Protein AF-A0A2V6G2W3-F1 (afdb_monomer)

Structure (mmCIF, N/CA/C/O backbone):
data_AF-A0A2V6G2W3-F1
#
_entry.id   AF-A0A2V6G2W3-F1
#
loop_
_atom_site.group_PDB
_atom_site.id
_atom_site.type_symbol
_atom_site.label_atom_id
_atom_site.label_alt_id
_atom_site.label_comp_id
_atom_site.label_asym_id
_atom_site.label_entity_id
_atom_site.label_seq_id
_atom_site.pdbx_PDB_ins_code
_atom_site.Cartn_x
_atom_site.Cartn_y
_atom_site.Cartn_z
_atom_site.occupancy
_atom_site.B_iso_or_equiv
_atom_site.auth_seq_id
_atom_site.auth_comp_id
_atom_site.auth_asym_id
_atom_site.auth_atom_id
_atom_site.pdbx_PDB_model_num
ATOM 1 N N . MET A 1 1 ? 11.742 -3.710 -13.060 1.00 73.19 1 MET A N 1
ATOM 2 C CA . MET A 1 1 ? 11.031 -4.961 -12.694 1.00 73.19 1 MET A CA 1
ATOM 3 C C . MET A 1 1 ? 10.319 -5.496 -13.927 1.00 73.19 1 MET A C 1
ATOM 5 O O . MET A 1 1 ? 10.060 -4.696 -14.809 1.00 73.19 1 MET A O 1
ATOM 9 N N . LYS A 1 2 ? 9.960 -6.782 -14.006 1.00 92.44 2 LYS A N 1
ATOM 10 C CA . LYS A 1 2 ? 9.002 -7.268 -15.015 1.00 92.44 2 LYS A CA 1
ATOM 11 C C . LYS A 1 2 ? 7.638 -7.422 -14.345 1.00 92.44 2 LYS A C 1
ATOM 13 O O . LYS A 1 2 ? 7.544 -8.104 -13.329 1.00 92.44 2 LYS A O 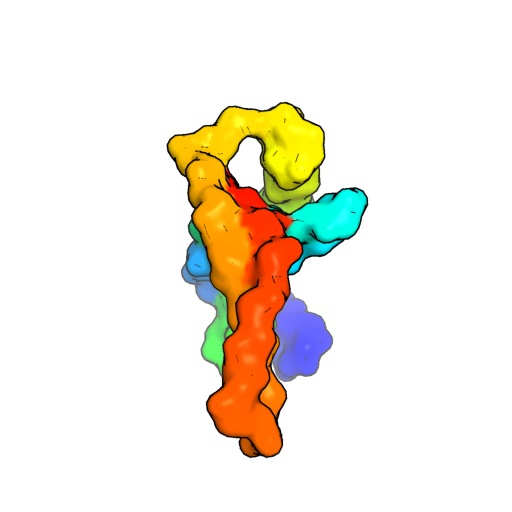1
ATOM 18 N N . CYS A 1 3 ? 6.608 -6.774 -14.877 1.00 95.44 3 CYS A N 1
ATOM 19 C CA . CYS A 1 3 ? 5.238 -6.916 -14.403 1.00 95.44 3 CYS A CA 1
ATOM 20 C C . CYS A 1 3 ? 4.816 -8.384 -14.524 1.00 95.44 3 CYS A C 1
ATOM 22 O O . CYS A 1 3 ? 4.872 -8.961 -15.609 1.00 95.44 3 CYS A O 1
ATOM 24 N N . HIS A 1 4 ? 4.403 -8.982 -13.410 1.00 93.94 4 HIS A N 1
ATOM 25 C CA . HIS A 1 4 ? 3.992 -10.383 -13.365 1.00 93.94 4 HIS A CA 1
ATOM 26 C C . HIS A 1 4 ? 2.614 -10.614 -14.012 1.00 93.94 4 HIS A C 1
ATOM 28 O O . HIS A 1 4 ? 2.299 -11.746 -14.358 1.00 93.94 4 HIS A O 1
ATOM 34 N N . VAL A 1 5 ? 1.833 -9.545 -14.222 1.00 96.94 5 VAL A N 1
ATOM 35 C CA . VAL A 1 5 ? 0.511 -9.588 -14.867 1.00 96.94 5 VAL A CA 1
ATOM 36 C C . VAL A 1 5 ? 0.613 -9.486 -16.391 1.00 96.94 5 VAL A C 1
ATOM 38 O O . VAL A 1 5 ? 0.100 -10.347 -17.095 1.00 96.94 5 VAL A O 1
ATOM 41 N N . CYS A 1 6 ? 1.286 -8.459 -16.926 1.00 97.06 6 CYS A N 1
ATOM 42 C CA . CYS A 1 6 ? 1.319 -8.201 -18.378 1.00 97.06 6 CYS A CA 1
ATOM 43 C C . CYS A 1 6 ? 2.702 -8.348 -19.032 1.00 97.06 6 CYS A C 1
ATOM 45 O O . CYS A 1 6 ? 2.836 -8.186 -20.240 1.00 97.06 6 CYS A O 1
ATOM 47 N N . GLY A 1 7 ? 3.755 -8.615 -18.256 1.00 96.44 7 GLY A N 1
ATOM 48 C CA . GLY A 1 7 ? 5.116 -8.778 -18.770 1.00 96.44 7 GLY A CA 1
ATOM 49 C C . GLY A 1 7 ? 5.861 -7.482 -19.117 1.00 96.44 7 GLY A C 1
ATOM 50 O O . GLY A 1 7 ? 7.047 -7.559 -19.433 1.00 96.44 7 GLY A O 1
ATOM 51 N N . HIS A 1 8 ? 5.220 -6.312 -19.028 1.00 97.06 8 HIS A N 1
ATOM 52 C CA . HIS A 1 8 ? 5.857 -5.013 -19.266 1.00 97.06 8 HIS A CA 1
ATOM 53 C C . HIS A 1 8 ? 6.962 -4.716 -18.238 1.00 97.06 8 HIS A C 1
ATOM 55 O O . HIS A 1 8 ? 6.878 -5.147 -17.088 1.00 97.06 8 HIS A O 1
ATOM 61 N N . THR A 1 9 ? 8.012 -3.992 -18.627 1.00 96.81 9 THR A N 1
ATOM 62 C CA . THR A 1 9 ? 9.237 -3.853 -17.812 1.00 96.81 9 THR A CA 1
ATOM 63 C C . THR A 1 9 ? 9.424 -2.488 -17.154 1.00 96.81 9 THR A C 1
ATOM 65 O O . THR A 1 9 ? 10.382 -2.298 -16.400 1.00 96.81 9 THR A O 1
ATOM 68 N N . VAL A 1 10 ? 8.521 -1.545 -17.420 1.00 97.19 10 VAL A N 1
ATOM 69 C CA . VAL A 1 10 ? 8.550 -0.200 -16.842 1.00 97.19 10 VAL A CA 1
ATOM 70 C C . VAL A 1 10 ? 7.477 -0.075 -15.764 1.00 97.19 10 VAL A C 1
ATOM 72 O O . VAL A 1 10 ? 6.347 -0.559 -15.904 1.00 97.19 10 VAL A O 1
ATOM 75 N N . ALA A 1 11 ? 7.863 0.541 -14.654 1.00 96.50 11 ALA A N 1
ATOM 76 C CA . ALA A 1 11 ? 6.985 0.870 -13.547 1.00 96.50 11 ALA A CA 1
ATOM 77 C C . ALA A 1 11 ? 7.365 2.248 -13.007 1.00 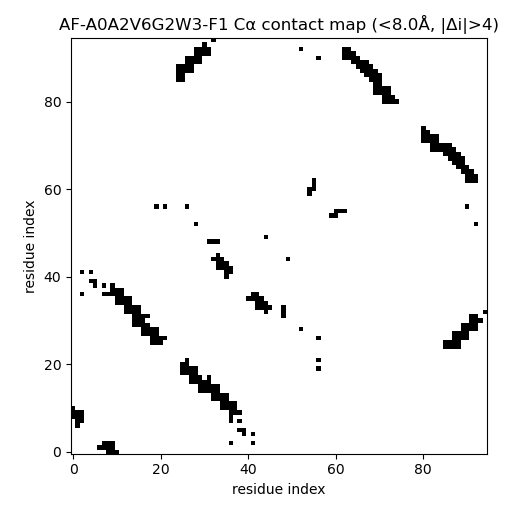96.50 11 ALA A C 1
ATOM 79 O O . ALA A 1 11 ? 8.539 2.622 -13.035 1.00 96.50 11 ALA A O 1
ATOM 80 N N . LYS A 1 12 ? 6.375 2.961 -12.481 1.00 96.75 12 LYS A N 1
ATOM 81 C CA . LYS A 1 12 ? 6.523 4.291 -11.895 1.00 96.75 12 LYS A CA 1
ATOM 82 C C . LYS A 1 12 ? 6.267 4.245 -10.385 1.00 96.75 12 LYS A C 1
ATOM 84 O O . LYS A 1 12 ? 5.416 3.467 -9.945 1.00 96.75 12 LYS A O 1
ATOM 89 N N . PRO A 1 13 ? 6.970 5.059 -9.579 1.00 96.62 13 PRO A N 1
ATOM 90 C CA . PRO A 1 13 ? 6.604 5.273 -8.186 1.00 96.62 13 PRO A CA 1
ATOM 91 C C . PRO A 1 13 ? 5.198 5.865 -8.080 1.00 96.62 13 PRO A C 1
ATOM 93 O O . PRO A 1 13 ? 4.865 6.813 -8.790 1.00 96.62 13 PRO A O 1
ATOM 96 N N . GLU A 1 14 ? 4.392 5.329 -7.172 1.00 96.00 14 GLU A N 1
ATOM 97 C CA . GLU A 1 14 ? 3.032 5.797 -6.920 1.00 96.00 14 GLU A CA 1
ATOM 98 C C . GLU A 1 14 ? 2.696 5.711 -5.426 1.00 96.00 14 GLU A C 1
ATOM 100 O O . GLU A 1 14 ? 3.302 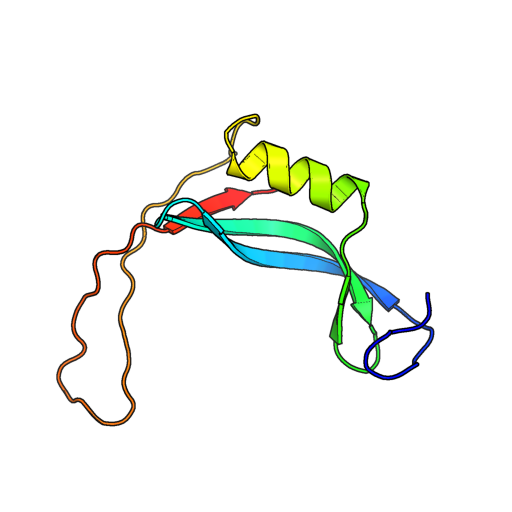4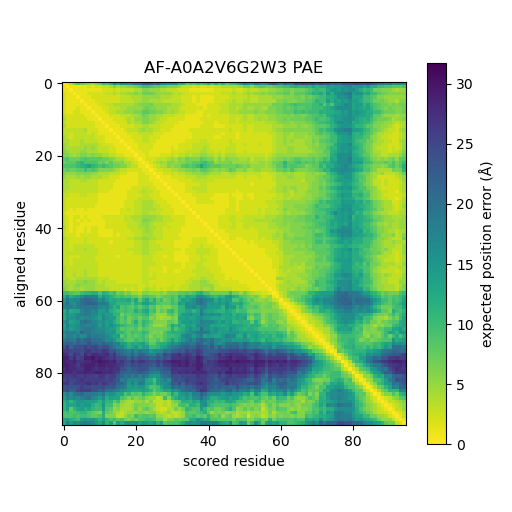.941 -4.677 1.00 96.00 14 GLU A O 1
ATOM 105 N N . LEU A 1 15 ? 1.750 6.539 -4.979 1.00 95.69 15 LEU A N 1
ATOM 106 C CA . LEU A 1 15 ? 1.194 6.485 -3.630 1.00 95.69 15 LEU A CA 1
ATOM 107 C C . LEU A 1 15 ? -0.222 5.933 -3.716 1.00 95.69 15 LEU A C 1
ATOM 109 O O . LEU A 1 15 ? -1.110 6.606 -4.234 1.00 95.69 15 LEU A O 1
ATOM 113 N N . VAL A 1 16 ? -0.426 4.731 -3.187 1.00 94.75 16 VAL A N 1
ATOM 114 C CA . VAL A 1 16 ? -1.708 4.021 -3.284 1.00 94.75 16 VAL A CA 1
ATOM 115 C C . VAL A 1 16 ? -2.445 4.000 -1.949 1.00 94.75 16 VAL A C 1
ATOM 117 O O . VAL A 1 16 ? -1.861 4.262 -0.891 1.00 94.75 16 VAL A O 1
ATOM 120 N N . SER A 1 17 ? -3.738 3.694 -2.002 1.00 92.56 17 SER A N 1
ATOM 121 C CA . SER A 1 17 ? -4.582 3.493 -0.827 1.00 92.56 17 SER A CA 1
ATOM 122 C C . SER A 1 17 ? -5.196 2.102 -0.890 1.00 92.56 17 SER A C 1
ATOM 124 O O . SER A 1 17 ? -5.875 1.786 -1.861 1.00 92.56 17 SER A O 1
ATOM 126 N N . GLU A 1 18 ? -4.983 1.296 0.146 1.00 90.94 18 GLU A N 1
ATOM 127 C CA . GLU A 1 18 ? -5.404 -0.109 0.182 1.00 90.94 18 GLU A CA 1
ATOM 128 C C . GLU A 1 18 ? -6.268 -0.402 1.407 1.00 90.94 18 GLU A C 1
ATOM 130 O O . GLU A 1 18 ? -6.030 0.127 2.495 1.00 90.94 18 GLU A O 1
ATOM 135 N N . VAL A 1 19 ? -7.272 -1.268 1.239 1.00 88.06 19 VAL A N 1
ATOM 136 C CA . VAL A 1 19 ? -8.133 -1.725 2.339 1.00 88.06 19 VAL A CA 1
ATOM 137 C C . VAL A 1 19 ? -7.700 -3.115 2.791 1.00 88.06 19 VAL A C 1
ATOM 139 O O . VAL A 1 19 ? -7.851 -4.098 2.070 1.00 88.06 19 VAL A O 1
ATOM 142 N N . PHE A 1 20 ? -7.246 -3.211 4.035 1.00 86.69 20 PHE A N 1
ATOM 143 C CA . PHE A 1 20 ? -6.885 -4.458 4.696 1.00 86.69 20 P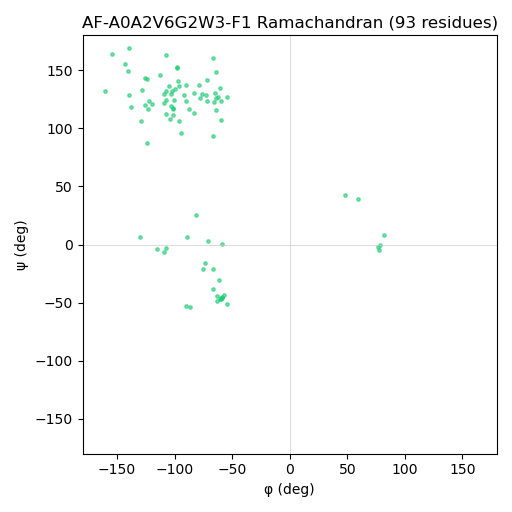HE A CA 1
ATOM 144 C C . PHE A 1 20 ? -8.053 -4.969 5.542 1.00 86.69 20 PHE A C 1
ATOM 146 O O . PHE A 1 20 ? -8.698 -4.203 6.259 1.00 86.69 20 PHE A O 1
ATOM 153 N N . ASN A 1 21 ? -8.327 -6.273 5.475 1.00 85.38 21 ASN A N 1
ATOM 154 C CA . ASN A 1 21 ? -9.294 -6.935 6.352 1.00 85.38 21 ASN A CA 1
ATOM 155 C C . ASN A 1 21 ? -8.524 -7.666 7.461 1.00 85.38 21 ASN A C 1
ATOM 157 O O . ASN A 1 21 ? -7.737 -8.560 7.164 1.00 85.38 21 ASN A O 1
ATOM 161 N N . LEU A 1 22 ? -8.738 -7.276 8.718 1.00 80.94 22 LEU A N 1
ATOM 162 C CA . LEU A 1 22 ? -7.989 -7.752 9.886 1.00 80.94 22 LEU A CA 1
ATOM 163 C C . LEU A 1 22 ? -8.957 -8.018 11.032 1.00 80.94 22 LEU A C 1
ATOM 165 O O . LEU A 1 22 ? -9.630 -7.095 11.487 1.00 80.94 22 LEU A O 1
ATOM 169 N N . ASP A 1 23 ? -9.041 -9.262 11.497 1.00 80.88 23 ASP A N 1
ATOM 170 C CA . ASP A 1 23 ? -9.870 -9.655 12.647 1.00 80.88 23 ASP A CA 1
ATOM 171 C C . ASP A 1 23 ? -11.315 -9.118 12.577 1.00 80.88 23 ASP A C 1
ATOM 173 O O . ASP A 1 23 ? -11.855 -8.577 13.540 1.00 80.88 23 ASP A O 1
ATOM 177 N N . GLY A 1 24 ? -11.931 -9.179 11.392 1.00 77.44 24 GLY A N 1
ATOM 178 C CA . GLY A 1 24 ? -13.291 -8.676 11.156 1.00 77.44 24 GLY A CA 1
ATOM 179 C C . GLY A 1 24 ? -13.421 -7.149 11.039 1.00 77.44 24 GLY A C 1
ATOM 180 O O . GLY A 1 24 ? -14.510 -6.655 10.745 1.00 77.44 24 GLY A O 1
ATOM 181 N N . ARG A 1 25 ? -12.328 -6.396 11.200 1.00 77.00 25 ARG A N 1
ATOM 182 C CA . ARG A 1 25 ? -12.244 -4.946 10.975 1.00 77.00 25 ARG A CA 1
ATOM 183 C C . ARG A 1 25 ? -11.669 -4.641 9.596 1.00 77.00 25 ARG A C 1
ATOM 185 O O . ARG A 1 25 ? -10.904 -5.422 9.032 1.00 77.00 25 ARG A O 1
ATOM 192 N N . ARG A 1 26 ? -12.034 -3.482 9.051 1.00 80.50 26 ARG A N 1
ATOM 193 C CA . ARG A 1 26 ? -11.462 -2.955 7.807 1.00 80.50 26 ARG A CA 1
ATOM 194 C C . ARG A 1 26 ? -10.544 -1.792 8.134 1.00 80.50 26 ARG A C 1
ATOM 196 O O . ARG A 1 26 ? -10.930 -0.898 8.879 1.00 80.50 26 ARG A O 1
ATOM 203 N N . VAL A 1 27 ? -9.347 -1.789 7.571 1.00 83.50 27 VAL A N 1
ATOM 204 C CA . VAL A 1 27 ? -8.360 -0.728 7.767 1.00 83.50 27 VAL A CA 1
ATOM 205 C C . VAL A 1 27 ? -7.984 -0.179 6.402 1.00 83.50 27 VAL A C 1
ATOM 207 O O . VAL A 1 27 ? -7.454 -0.911 5.576 1.00 83.50 27 VAL A O 1
ATOM 210 N N . LEU A 1 28 ? -8.281 1.091 6.149 1.00 86.25 28 LEU A N 1
ATOM 211 C CA . LEU A 1 28 ? -7.816 1.792 4.959 1.00 86.25 28 LEU A CA 1
ATOM 212 C C . LEU A 1 28 ? -6.444 2.382 5.263 1.00 86.25 28 LEU A C 1
ATOM 214 O O . LEU A 1 28 ? -6.337 3.255 6.117 1.00 86.25 28 LEU A O 1
ATOM 218 N N . VAL A 1 29 ? -5.407 1.948 4.560 1.00 87.81 29 VAL A N 1
ATOM 219 C CA . VAL A 1 29 ? -4.082 2.557 4.665 1.00 87.81 29 VAL A CA 1
ATOM 220 C C . VAL A 1 29 ? -3.854 3.442 3.450 1.00 87.81 29 VAL A C 1
ATOM 222 O O . VAL A 1 29 ? -3.879 2.967 2.320 1.00 87.81 29 VAL A O 1
ATOM 225 N N . GLU A 1 30 ? -3.644 4.733 3.681 1.00 89.31 30 GLU A N 1
ATOM 226 C CA . GLU A 1 30 ? -3.456 5.742 2.641 1.00 89.31 30 GLU A CA 1
ATOM 227 C C . GLU A 1 30 ? -1.978 6.055 2.403 1.00 89.31 30 GLU A C 1
ATOM 229 O O . GLU A 1 30 ? -1.168 6.052 3.335 1.00 89.31 30 GLU A O 1
ATOM 234 N N . ARG A 1 31 ? -1.662 6.476 1.172 1.00 91.69 31 ARG A N 1
ATOM 235 C CA . ARG A 1 31 ? -0.337 6.962 0.745 1.00 91.69 31 ARG A CA 1
ATOM 236 C C . ARG A 1 31 ? 0.784 5.936 0.929 1.00 91.69 31 ARG A C 1
ATOM 238 O O . ARG A 1 31 ? 1.895 6.301 1.308 1.00 91.69 31 ARG A O 1
ATOM 245 N N . ILE A 1 32 ? 0.501 4.670 0.647 1.00 93.62 32 ILE A N 1
ATOM 246 C CA . ILE A 1 32 ? 1.494 3.598 0.674 1.00 93.62 32 ILE A CA 1
ATOM 247 C C . ILE A 1 32 ? 2.433 3.758 -0.536 1.00 93.62 32 ILE A C 1
ATOM 249 O O . ILE A 1 32 ? 1.943 3.766 -1.666 1.00 93.62 32 ILE A O 1
ATOM 253 N N . PRO A 1 33 ? 3.762 3.860 -0.342 1.00 95.44 33 PRO A N 1
ATOM 254 C CA . PRO A 1 33 ? 4.720 3.877 -1.444 1.00 95.44 33 PRO A CA 1
ATOM 255 C C . PRO A 1 33 ? 4.740 2.548 -2.201 1.00 95.44 33 PRO A C 1
ATOM 257 O O . PRO A 1 33 ? 5.026 1.497 -1.623 1.00 95.44 33 PRO A O 1
ATOM 260 N N . ALA A 1 34 ? 4.489 2.607 -3.503 1.00 96.19 34 ALA A N 1
ATOM 261 C CA . ALA A 1 34 ? 4.409 1.447 -4.376 1.00 96.19 34 ALA A CA 1
ATOM 262 C C . ALA A 1 34 ? 5.079 1.703 -5.732 1.00 96.19 34 ALA A C 1
ATOM 264 O O . ALA A 1 34 ? 5.416 2.836 -6.082 1.00 96.19 34 ALA A O 1
ATOM 265 N N . LEU A 1 35 ? 5.250 0.633 -6.506 1.00 96.56 35 LEU A N 1
ATOM 266 C CA . LEU A 1 35 ? 5.551 0.703 -7.933 1.00 96.56 35 LEU A CA 1
ATOM 267 C C . LEU A 1 35 ? 4.329 0.241 -8.720 1.00 96.56 35 LEU A C 1
ATOM 269 O O . LEU A 1 35 ? 3.894 -0.899 -8.550 1.00 96.56 35 LEU A O 1
ATOM 273 N N . ALA A 1 36 ? 3.815 1.102 -9.593 1.00 96.94 36 ALA A N 1
ATOM 274 C CA . ALA A 1 36 ? 2.719 0.793 -10.500 1.00 96.94 36 ALA A CA 1
ATOM 275 C C . ALA A 1 36 ? 3.254 0.542 -11.914 1.00 96.94 36 ALA A C 1
ATOM 277 O O . ALA A 1 36 ? 4.060 1.317 -12.433 1.00 96.94 36 ALA A O 1
ATOM 278 N N . CYS A 1 37 ? 2.819 -0.538 -12.561 1.00 97.50 37 CYS A N 1
ATOM 279 C CA . CYS A 1 37 ? 3.151 -0.799 -13.958 1.00 97.50 37 CYS A CA 1
ATOM 280 C C . CYS A 1 37 ? 2.586 0.313 -14.852 1.00 97.50 37 CYS A C 1
ATOM 282 O O . CYS A 1 37 ? 1.383 0.563 -14.832 1.00 97.50 37 CYS A O 1
ATOM 284 N N . GLU A 1 38 ? 3.422 0.929 -15.693 1.00 97.19 38 GLU A N 1
ATOM 285 C CA . GLU A 1 38 ? 2.969 2.024 -16.567 1.00 97.19 38 GLU A CA 1
ATOM 286 C C . GLU A 1 38 ? 1.968 1.574 -17.639 1.00 97.19 38 GLU A C 1
ATOM 288 O O . GLU A 1 38 ? 1.209 2.390 -18.150 1.00 97.19 38 GLU A O 1
ATOM 293 N N . HIS A 1 39 ? 1.941 0.276 -17.958 1.00 97.38 39 HIS A N 1
ATOM 294 C CA . HIS A 1 39 ? 1.061 -0.280 -18.982 1.00 97.38 39 HIS A CA 1
ATOM 295 C C . HIS A 1 39 ? -0.301 -0.727 -18.432 1.00 97.38 39 HIS A C 1
ATOM 297 O O . HIS A 1 39 ? -1.336 -0.335 -18.958 1.00 97.38 39 HIS A O 1
ATOM 303 N N . CYS A 1 40 ? -0.318 -1.568 -17.392 1.00 97.19 40 CYS A N 1
ATOM 304 C CA . CYS A 1 40 ? -1.559 -2.175 -16.885 1.00 97.19 40 CYS A CA 1
ATOM 305 C C . CYS A 1 40 ? -2.015 -1.646 -15.520 1.00 97.19 40 CYS A C 1
ATOM 307 O O . CYS A 1 40 ? -3.083 -2.030 -15.059 1.00 97.19 40 CYS A O 1
ATOM 309 N N . GLY A 1 41 ? -1.217 -0.802 -14.861 1.00 95.88 41 GLY A N 1
ATOM 310 C CA . GLY A 1 41 ? -1.540 -0.260 -13.541 1.00 95.88 41 GLY A CA 1
ATOM 311 C C . GLY A 1 41 ? -1.291 -1.208 -12.367 1.00 95.88 41 GLY A C 1
ATOM 312 O O . GLY A 1 41 ? -1.499 -0.797 -11.234 1.00 95.88 41 GLY A O 1
ATOM 313 N N . GLU A 1 42 ? -0.821 -2.438 -12.604 1.00 97.00 42 GLU A N 1
ATOM 314 C CA . GLU A 1 42 ? -0.535 -3.398 -11.530 1.00 97.00 42 GLU A CA 1
ATOM 315 C C . GLU A 1 42 ? 0.416 -2.809 -10.481 1.00 97.00 42 GLU A C 1
ATOM 317 O O . GLU A 1 42 ? 1.512 -2.348 -10.820 1.00 97.00 42 GLU A O 1
ATOM 322 N N . VAL A 1 43 ? 0.004 -2.870 -9.216 1.00 95.69 43 VAL A N 1
ATOM 323 C CA . VAL A 1 43 ? 0.700 -2.263 -8.082 1.00 95.69 43 VAL A CA 1
ATOM 324 C C . VAL A 1 43 ? 1.515 -3.315 -7.343 1.00 95.69 43 VAL A C 1
ATOM 326 O O . VAL A 1 43 ? 1.036 -4.392 -7.012 1.00 95.69 43 VAL A O 1
ATOM 329 N N . THR A 1 44 ? 2.761 -2.987 -7.019 1.00 94.69 44 THR A N 1
ATOM 330 C CA . THR A 1 44 ? 3.635 -3.849 -6.219 1.00 94.69 44 THR A CA 1
ATOM 331 C C . THR A 1 44 ? 4.227 -3.083 -5.046 1.00 94.69 44 THR A C 1
ATOM 333 O O . THR A 1 44 ? 4.729 -1.966 -5.195 1.00 94.69 44 THR A O 1
ATOM 336 N N . LEU A 1 45 ? 4.172 -3.694 -3.862 1.00 93.88 45 LEU A N 1
ATOM 337 C CA . LEU A 1 45 ? 4.778 -3.166 -2.644 1.00 93.88 45 LEU A CA 1
ATOM 338 C C . LEU A 1 45 ? 6.145 -3.811 -2.419 1.00 93.88 45 LEU A C 1
ATOM 340 O O . LEU A 1 45 ? 6.327 -5.013 -2.613 1.00 93.88 45 LEU A O 1
ATOM 344 N N . SER A 1 46 ? 7.115 -3.014 -1.969 1.00 93.75 46 SER A N 1
ATOM 345 C CA . SER A 1 46 ? 8.403 -3.554 -1.534 1.00 93.75 46 SER A CA 1
ATOM 346 C C . SER A 1 46 ? 8.237 -4.400 -0.263 1.00 93.75 46 SER A C 1
ATOM 348 O O . SER A 1 46 ? 7.268 -4.242 0.488 1.00 93.75 46 SER A O 1
ATOM 350 N N . ARG A 1 47 ? 9.211 -5.273 0.026 1.00 94.81 47 ARG A N 1
ATOM 351 C CA . ARG A 1 47 ? 9.244 -6.036 1.286 1.00 94.81 47 ARG A CA 1
ATOM 352 C C . ARG A 1 47 ? 9.223 -5.114 2.507 1.00 94.81 47 ARG A C 1
ATOM 354 O O . ARG A 1 47 ? 8.499 -5.378 3.459 1.00 94.81 47 ARG A O 1
ATOM 361 N N . GLU A 1 48 ? 10.006 -4.039 2.468 1.00 94.06 48 GLU A N 1
ATOM 362 C CA . GLU A 1 48 ? 10.066 -3.057 3.549 1.00 94.06 48 GLU A CA 1
ATOM 363 C C . GLU A 1 48 ? 8.715 -2.365 3.750 1.00 94.06 48 GLU A C 1
ATOM 365 O O . GLU A 1 48 ? 8.207 -2.319 4.870 1.00 94.06 48 GLU A O 1
ATOM 370 N N . THR A 1 49 ? 8.103 -1.884 2.663 1.00 93.38 49 THR A N 1
ATOM 371 C CA . THR A 1 49 ? 6.779 -1.254 2.713 1.00 93.38 49 THR A CA 1
ATOM 372 C C . THR A 1 49 ? 5.745 -2.221 3.284 1.00 93.38 49 THR A C 1
ATOM 374 O O . THR A 1 49 ? 4.978 -1.846 4.166 1.00 93.38 49 THR A O 1
ATOM 377 N N . THR A 1 50 ? 5.757 -3.476 2.829 1.00 93.69 50 THR A N 1
ATOM 378 C CA . THR A 1 50 ? 4.826 -4.519 3.283 1.00 93.69 50 THR A CA 1
ATOM 379 C C . THR A 1 50 ? 4.950 -4.764 4.788 1.00 93.69 50 THR A C 1
ATOM 381 O O . THR A 1 50 ? 3.943 -4.772 5.492 1.00 93.69 50 THR A O 1
ATOM 384 N N . GLU A 1 51 ? 6.172 -4.888 5.318 1.00 93.56 51 GLU A N 1
ATOM 385 C CA . GLU A 1 51 ? 6.383 -5.065 6.762 1.00 93.56 51 GLU A CA 1
ATOM 386 C C . GLU A 1 51 ? 5.977 -3.833 7.577 1.00 93.56 51 GLU A C 1
ATOM 388 O O . GLU A 1 51 ? 5.394 -3.974 8.654 1.00 93.56 51 GLU A O 1
ATOM 393 N N . ARG A 1 52 ? 6.236 -2.618 7.074 1.00 89.75 52 ARG A N 1
ATOM 394 C CA . ARG A 1 52 ? 5.779 -1.382 7.728 1.00 89.75 52 ARG A CA 1
ATOM 395 C C . ARG A 1 52 ? 4.252 -1.311 7.775 1.00 89.75 52 ARG A C 1
ATOM 397 O O . ARG A 1 52 ? 3.704 -1.003 8.830 1.00 89.75 52 ARG A O 1
ATOM 404 N N . VAL A 1 53 ? 3.566 -1.639 6.675 1.00 89.75 53 VAL A N 1
ATOM 405 C CA . VAL A 1 53 ? 2.096 -1.710 6.638 1.00 89.75 53 VAL A CA 1
ATOM 406 C C . VAL A 1 53 ? 1.592 -2.755 7.632 1.00 89.75 53 VAL A C 1
ATOM 408 O O . VAL A 1 53 ? 0.718 -2.433 8.429 1.00 89.75 53 VAL A O 1
ATOM 411 N N . ARG A 1 54 ? 2.181 -3.961 7.668 1.00 89.75 54 ARG A N 1
ATOM 412 C CA . ARG A 1 54 ? 1.811 -5.015 8.629 1.00 89.75 54 ARG A CA 1
ATOM 413 C C . ARG A 1 54 ? 1.890 -4.514 10.075 1.00 89.75 54 ARG A C 1
ATOM 415 O O . ARG A 1 54 ? 0.921 -4.635 10.816 1.00 89.75 54 ARG A O 1
ATOM 422 N N . ARG A 1 55 ? 3.012 -3.910 10.476 1.00 88.00 55 ARG A N 1
ATOM 423 C CA . ARG A 1 55 ? 3.175 -3.340 11.827 1.00 88.00 55 ARG A CA 1
ATOM 424 C C . ARG 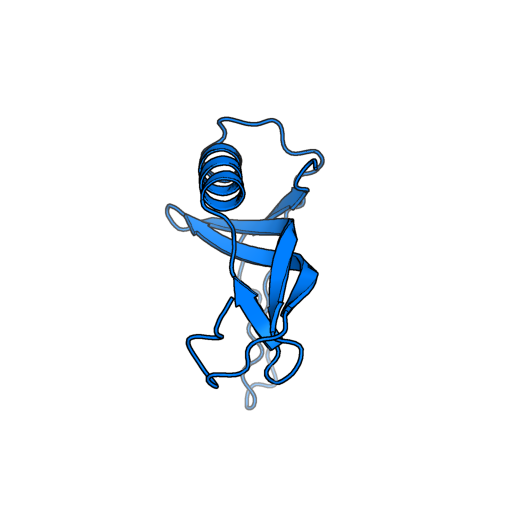A 1 55 ? 2.121 -2.275 12.122 1.00 88.00 55 ARG A C 1
ATOM 426 O O . ARG A 1 55 ? 1.479 -2.310 13.167 1.00 88.00 55 ARG A O 1
ATOM 433 N N . LEU A 1 56 ? 1.908 -1.366 11.175 1.00 84.81 56 LEU A N 1
ATOM 434 C CA . LEU A 1 56 ? 0.967 -0.260 11.306 1.00 84.81 56 LEU A CA 1
ATOM 435 C C . LEU A 1 56 ? -0.470 -0.741 11.539 1.00 84.81 56 LEU A C 1
ATOM 437 O O . LEU A 1 56 ? -1.141 -0.261 12.449 1.00 84.81 56 LEU A O 1
ATOM 441 N N . VAL A 1 57 ? -0.933 -1.713 10.751 1.00 84.38 57 VAL A N 1
ATOM 442 C CA . VAL A 1 57 ? -2.309 -2.213 10.857 1.00 84.38 57 VAL A CA 1
ATOM 443 C C . VAL A 1 57 ? -2.537 -3.118 12.075 1.00 84.38 57 VAL A C 1
ATOM 445 O O . VAL A 1 57 ? -3.671 -3.241 12.533 1.00 84.38 57 VAL A O 1
ATOM 448 N N . HIS A 1 58 ? -1.472 -3.696 12.640 1.00 84.69 58 HIS A N 1
ATOM 449 C CA . HIS A 1 58 ? -1.502 -4.433 13.909 1.00 84.69 58 HIS A CA 1
ATOM 450 C C . HIS A 1 58 ? -1.266 -3.546 15.147 1.00 84.69 58 HIS A C 1
ATOM 452 O O . HIS A 1 58 ? -1.189 -4.057 16.261 1.00 84.69 58 HIS A O 1
ATOM 458 N N . GLY A 1 59 ? -1.199 -2.220 14.986 1.00 76.19 59 GLY A N 1
ATOM 459 C CA . GLY A 1 59 ? -1.069 -1.280 16.105 1.00 76.19 59 GLY A CA 1
ATOM 460 C C . GLY A 1 59 ? 0.359 -1.094 16.623 1.00 76.19 59 GLY A C 1
ATOM 461 O O . GLY A 1 59 ? 0.563 -0.385 17.603 1.00 76.19 59 GLY A O 1
ATOM 462 N N . GLU A 1 60 ? 1.364 -1.650 15.9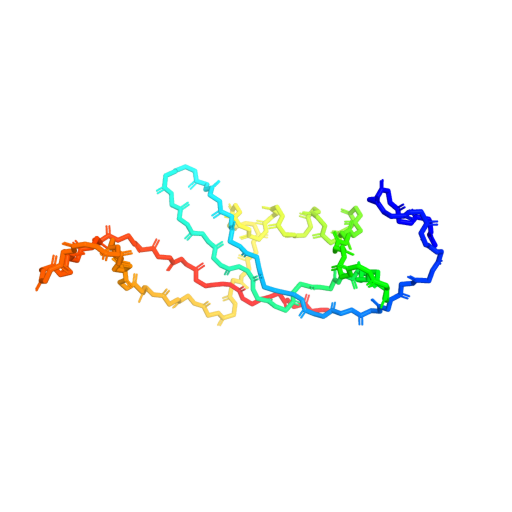44 1.00 73.62 60 GLU A N 1
ATOM 463 C CA . GLU A 1 60 ? 2.790 -1.426 16.225 1.00 73.62 60 GLU A CA 1
ATOM 464 C C . GLU A 1 60 ? 3.302 -0.101 15.605 1.00 73.62 60 GLU A C 1
ATOM 466 O O . GLU A 1 60 ? 4.486 0.054 15.304 1.00 73.62 60 GLU A O 1
ATOM 471 N N . GLY A 1 61 ? 2.407 0.871 15.397 1.00 64.88 61 GLY A N 1
ATOM 472 C CA . GLY A 1 61 ? 2.695 2.202 14.863 1.00 64.88 61 GLY A CA 1
ATOM 473 C C . GLY A 1 61 ? 1.659 3.232 15.323 1.00 64.88 61 GLY A C 1
ATOM 474 O O . GLY A 1 61 ? 0.582 2.873 15.793 1.00 64.88 61 GLY A O 1
ATOM 475 N N . GLN A 1 62 ? 1.976 4.523 15.195 1.00 58.69 62 GLN A N 1
ATOM 476 C CA . GLN A 1 62 ? 1.047 5.608 15.528 1.00 58.69 62 GLN A CA 1
ATOM 477 C C . GLN A 1 62 ? 0.323 6.089 14.261 1.00 58.69 62 GLN A C 1
ATOM 479 O O . GLN A 1 62 ? 0.946 6.751 13.425 1.00 58.69 62 GLN A O 1
ATOM 484 N N . PRO A 1 63 ? -0.971 5.766 14.071 1.00 62.84 63 PRO A N 1
ATOM 485 C CA . PRO A 1 63 ? -1.722 6.277 12.936 1.00 62.84 63 PRO A CA 1
ATOM 486 C C . PRO A 1 63 ? -1.856 7.800 13.042 1.00 62.84 63 PRO A C 1
ATOM 488 O O . PRO A 1 63 ? -2.277 8.321 14.071 1.00 62.84 63 PRO A O 1
ATOM 491 N N . ILE A 1 64 ? -1.544 8.521 11.959 1.00 63.19 64 ILE A N 1
ATOM 492 C CA . ILE A 1 64 ? -1.664 9.993 11.926 1.00 63.19 64 ILE A CA 1
ATOM 493 C C . ILE A 1 64 ? -3.123 10.438 12.148 1.00 63.19 64 ILE A C 1
ATOM 495 O O . ILE A 1 64 ? -3.375 11.518 12.678 1.00 63.19 64 ILE A O 1
ATOM 499 N N . LYS A 1 65 ? -4.099 9.628 11.721 1.00 62.34 65 LYS A N 1
ATOM 500 C CA . LYS A 1 65 ? -5.529 9.919 11.853 1.00 62.34 65 LYS A CA 1
ATOM 501 C C . LYS A 1 65 ? -6.333 8.635 11.731 1.00 62.34 65 LYS A C 1
ATOM 503 O O . LYS A 1 65 ? -6.133 7.941 10.747 1.00 62.34 65 LYS A O 1
ATOM 508 N N . THR A 1 66 ? -7.275 8.406 12.646 1.00 64.25 66 THR A N 1
ATOM 509 C CA . THR A 1 66 ? -8.297 7.350 12.562 1.00 64.25 66 THR A CA 1
ATOM 510 C C . THR A 1 66 ? -9.661 7.985 12.303 1.00 64.25 66 THR A C 1
ATOM 512 O O . THR A 1 66 ? -10.050 8.915 13.007 1.00 64.25 66 THR A O 1
ATOM 515 N N . ILE A 1 67 ? -10.394 7.503 11.297 1.00 67.44 67 ILE A N 1
ATOM 516 C CA . ILE A 1 67 ? -11.736 7.997 10.945 1.00 67.44 67 ILE A CA 1
ATOM 517 C C . ILE A 1 67 ? -12.689 6.815 10.925 1.00 67.44 67 ILE A C 1
ATOM 519 O O . ILE A 1 67 ? -12.476 5.929 10.116 1.00 67.44 67 ILE A O 1
ATOM 523 N N . SER A 1 68 ? -13.736 6.827 11.751 1.00 66.44 68 SER A N 1
ATOM 524 C CA . SER A 1 68 ? -14.838 5.865 11.652 1.00 66.44 68 SER A CA 1
ATOM 525 C C . SER A 1 68 ? -15.765 6.271 10.505 1.00 66.44 68 SER A C 1
ATOM 527 O O . SER A 1 68 ? -16.232 7.408 10.481 1.00 66.44 68 SER A O 1
ATOM 529 N N . MET A 1 69 ? -16.028 5.365 9.564 1.00 66.88 69 MET A N 1
ATOM 530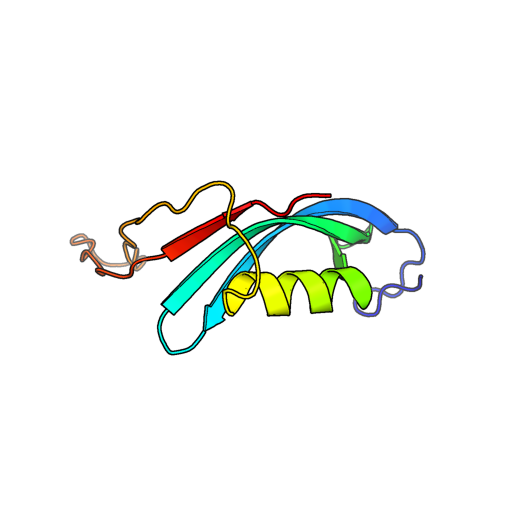 C CA . MET A 1 69 ? -16.888 5.619 8.400 1.00 66.88 69 MET A CA 1
ATOM 531 C C . MET A 1 69 ? -18.028 4.605 8.322 1.00 66.88 69 MET A C 1
ATOM 533 O O . MET A 1 69 ? -17.812 3.428 8.594 1.00 66.88 69 MET A O 1
ATOM 537 N N . ASP A 1 70 ? -19.215 5.053 7.911 1.00 66.88 70 ASP A N 1
ATOM 538 C CA . ASP A 1 70 ? -20.335 4.173 7.573 1.00 66.88 70 ASP A CA 1
ATOM 539 C C . ASP A 1 70 ? -20.151 3.567 6.180 1.00 66.88 70 ASP A C 1
ATOM 541 O O . ASP A 1 70 ? -19.787 4.265 5.231 1.00 66.88 70 ASP A O 1
ATOM 545 N N . VAL A 1 71 ? -20.442 2.272 6.034 1.00 66.81 71 VAL A N 1
ATOM 546 C CA . VAL A 1 71 ? -20.369 1.577 4.744 1.00 66.81 71 VAL A CA 1
ATOM 547 C C . VAL A 1 71 ? -21.786 1.296 4.255 1.00 66.81 71 VAL A C 1
ATOM 549 O O . VAL A 1 71 ? -22.576 0.646 4.928 1.00 66.81 71 VAL A O 1
ATOM 552 N N . PHE A 1 72 ? -22.122 1.742 3.050 1.00 68.94 72 PHE A N 1
ATOM 553 C CA . PHE A 1 72 ? -23.417 1.449 2.433 1.00 68.94 72 PHE A CA 1
ATOM 554 C C . PHE A 1 72 ? -23.236 0.365 1.373 1.00 68.94 72 PHE A C 1
ATOM 556 O O . PHE A 1 72 ? -22.355 0.472 0.520 1.00 68.94 72 PHE A O 1
ATOM 563 N N . ALA A 1 73 ? -24.055 -0.688 1.409 1.00 68.25 73 ALA A N 1
ATOM 564 C CA . ALA A 1 73 ? -24.122 -1.616 0.287 1.00 68.25 73 ALA A CA 1
ATOM 565 C C . ALA A 1 73 ? -25.070 -1.054 -0.768 1.00 68.25 73 ALA A C 1
ATOM 567 O O . ALA A 1 73 ? -26.276 -0.968 -0.546 1.00 68.25 73 ALA A O 1
ATOM 568 N N . MET A 1 74 ? -24.523 -0.697 -1.929 1.00 59.62 74 MET A N 1
ATOM 569 C CA . MET A 1 74 ? -25.331 -0.376 -3.100 1.00 59.62 74 MET A CA 1
ATOM 570 C C . MET A 1 74 ? -25.472 -1.632 -3.954 1.00 59.62 74 MET A C 1
ATOM 572 O O . MET A 1 74 ? -24.590 -1.975 -4.737 1.00 59.62 74 MET A O 1
ATOM 576 N N . THR A 1 75 ? -26.576 -2.353 -3.784 1.00 61.34 75 THR A N 1
ATOM 577 C CA . THR A 1 75 ? -26.974 -3.390 -4.738 1.00 61.34 75 THR A CA 1
ATOM 578 C C . THR A 1 75 ? -27.723 -2.733 -5.889 1.00 61.34 75 THR A C 1
ATOM 580 O O . THR A 1 75 ? -28.673 -1.992 -5.656 1.00 61.34 75 THR A O 1
ATOM 583 N N . VAL A 1 76 ? -27.342 -3.047 -7.132 1.00 59.78 76 VAL A N 1
ATOM 584 C CA . VAL A 1 76 ? -27.845 -2.450 -8.394 1.00 59.78 76 VAL A CA 1
ATOM 585 C C . VAL A 1 76 ? -29.374 -2.610 -8.602 1.00 59.78 76 VAL A C 1
ATOM 587 O O . VAL A 1 76 ? -29.919 -2.168 -9.606 1.00 59.78 76 VAL A O 1
ATOM 590 N N . ARG A 1 77 ? -30.099 -3.237 -7.665 1.00 58.25 77 ARG A N 1
ATOM 591 C CA . ARG A 1 77 ? -31.536 -3.539 -7.759 1.00 58.25 77 ARG A CA 1
ATOM 592 C C . ARG A 1 77 ? -32.393 -3.133 -6.555 1.00 58.25 77 ARG A C 1
ATOM 594 O O . ARG A 1 77 ? -33.570 -3.471 -6.564 1.00 58.25 77 ARG A O 1
ATOM 601 N N . ASP A 1 78 ? -31.870 -2.421 -5.555 1.00 53.56 78 ASP A N 1
ATOM 602 C CA . ASP A 1 78 ? -32.678 -2.058 -4.379 1.00 53.56 78 ASP A CA 1
ATOM 603 C C . ASP A 1 78 ? -32.808 -0.539 -4.193 1.00 53.56 78 ASP A C 1
ATOM 605 O O . ASP A 1 78 ? -31.826 0.177 -4.020 1.00 53.56 78 ASP A O 1
ATOM 609 N N . SER A 1 79 ? -34.052 -0.057 -4.199 1.00 56.19 79 SER A N 1
ATOM 610 C CA . SER A 1 79 ? -34.458 1.303 -3.819 1.00 56.19 79 SER A CA 1
ATOM 611 C C . SER A 1 79 ? -34.348 1.585 -2.308 1.00 56.19 79 SER A C 1
ATOM 613 O O . SER A 1 79 ? -34.708 2.671 -1.858 1.00 56.19 79 SER A O 1
ATOM 615 N N . ARG A 1 80 ? -33.854 0.635 -1.504 1.00 57.81 80 ARG A N 1
ATOM 616 C CA . ARG A 1 80 ? -33.533 0.809 -0.082 1.00 57.81 80 ARG A CA 1
ATOM 617 C C . ARG A 1 80 ? -32.070 0.442 0.168 1.00 57.81 80 ARG A C 1
ATOM 619 O O . ARG A 1 80 ? -31.752 -0.684 0.533 1.00 57.81 80 ARG A O 1
ATOM 626 N N . ALA A 1 81 ? -31.167 1.407 0.001 1.00 53.97 81 ALA A N 1
ATOM 627 C CA . ALA A 1 81 ? -29.787 1.260 0.457 1.00 53.97 81 ALA A CA 1
ATOM 628 C C . ALA A 1 81 ? -29.774 1.020 1.980 1.00 53.97 81 ALA A C 1
ATOM 630 O O . ALA A 1 81 ? -30.058 1.922 2.767 1.00 53.97 81 ALA A O 1
ATOM 631 N N . GLY A 1 82 ? -29.480 -0.211 2.400 1.00 56.88 82 GLY A N 1
ATOM 632 C CA . GLY A 1 82 ? -29.301 -0.553 3.808 1.00 56.88 82 GLY A CA 1
ATOM 633 C C . GLY A 1 82 ? -27.945 -0.060 4.315 1.00 56.88 82 GLY A C 1
ATOM 634 O O . GLY A 1 82 ? -26.908 -0.326 3.700 1.00 56.88 82 GLY A O 1
ATOM 635 N N . ARG A 1 83 ? -27.937 0.657 5.445 1.00 53.84 83 ARG A N 1
ATOM 636 C CA . ARG A 1 83 ? -26.708 1.015 6.169 1.00 53.84 83 ARG A CA 1
ATOM 637 C C . ARG A 1 83 ? -26.051 -0.267 6.676 1.00 53.84 83 ARG A C 1
ATOM 639 O O . ARG A 1 83 ? -26.692 -1.045 7.377 1.00 53.84 83 ARG A O 1
ATOM 646 N N . ILE A 1 84 ? -24.780 -0.474 6.354 1.00 57.19 84 ILE A N 1
ATOM 647 C CA . ILE A 1 84 ? -23.957 -1.488 7.004 1.00 57.19 84 ILE A CA 1
ATOM 648 C C . ILE A 1 84 ? -23.039 -0.744 7.978 1.00 57.19 84 ILE A C 1
ATOM 650 O O . ILE A 1 84 ? -22.103 -0.056 7.574 1.00 57.19 84 ILE A O 1
ATOM 654 N N . GLU A 1 85 ? -23.288 -0.873 9.279 1.00 49.59 85 GLU A N 1
ATOM 655 C CA . GLU A 1 85 ? -22.346 -0.394 10.294 1.00 49.59 85 GLU A CA 1
ATOM 656 C C . GLU A 1 85 ? -21.065 -1.239 10.223 1.00 49.59 85 GLU A C 1
ATOM 658 O O . GLU A 1 85 ? -20.965 -2.324 10.792 1.00 49.59 85 GLU A O 1
ATOM 663 N N . LYS A 1 86 ? -20.077 -0.773 9.456 1.00 55.22 86 LYS A N 1
ATOM 664 C CA . LYS A 1 86 ? -18.725 -1.334 9.423 1.00 55.22 86 LYS A CA 1
ATOM 665 C C . LYS A 1 86 ? -17.735 -0.204 9.601 1.00 55.22 86 LYS A C 1
ATOM 667 O O . LYS A 1 86 ? -17.492 0.549 8.670 1.00 55.22 86 LYS A O 1
ATOM 672 N N . GLN A 1 87 ? -17.139 -0.127 10.782 1.00 55.34 87 GLN A N 1
ATOM 673 C CA . GLN A 1 87 ? -16.071 0.817 11.067 1.00 55.34 87 GLN A CA 1
ATOM 674 C C . GLN A 1 87 ? -14.849 0.489 10.197 1.00 55.34 87 GLN A C 1
ATOM 676 O O . GLN A 1 87 ? -14.248 -0.581 10.320 1.00 55.34 87 GLN A O 1
ATOM 681 N N . VAL A 1 88 ? -14.497 1.408 9.300 1.00 60.19 88 VAL A N 1
ATOM 682 C CA . VAL A 1 88 ? -13.183 1.426 8.650 1.00 60.19 88 VAL A CA 1
ATOM 683 C C . VAL A 1 88 ? -12.259 2.274 9.514 1.00 60.19 88 VAL A C 1
ATOM 685 O O . VAL A 1 88 ? -12.688 3.309 9.996 1.00 60.19 88 VAL A O 1
ATOM 688 N N . ILE A 1 89 ? -11.020 1.850 9.740 1.00 65.81 89 ILE A N 1
ATOM 689 C CA . ILE A 1 89 ? -9.983 2.665 10.383 1.00 65.81 89 ILE A CA 1
ATOM 690 C C . ILE A 1 89 ? -9.088 3.191 9.266 1.00 65.81 89 ILE A C 1
ATOM 692 O O . ILE A 1 89 ? -8.391 2.409 8.629 1.00 65.81 89 ILE A O 1
ATOM 696 N N . ALA A 1 90 ? -9.117 4.494 8.995 1.00 66.06 90 ALA A N 1
ATOM 697 C CA . ALA A 1 90 ? -8.111 5.105 8.131 1.00 66.06 90 ALA A CA 1
ATOM 698 C C . ALA A 1 90 ? -6.766 5.171 8.870 1.00 66.06 90 ALA A C 1
ATOM 700 O O . ALA A 1 90 ? -6.744 5.443 10.064 1.00 66.06 90 ALA A O 1
ATOM 701 N N . ILE A 1 91 ? -5.660 4.928 8.177 1.00 73.75 91 ILE A N 1
ATOM 702 C CA . ILE A 1 91 ? -4.306 5.151 8.669 1.00 73.75 91 ILE A CA 1
ATOM 703 C C . ILE A 1 91 ? -3.484 5.742 7.530 1.00 73.75 91 ILE A C 1
ATOM 705 O O . ILE A 1 91 ? -3.438 5.184 6.441 1.00 73.75 91 ILE A O 1
ATOM 709 N N . ARG A 1 92 ? -2.786 6.851 7.764 1.00 76.88 92 ARG A N 1
ATOM 710 C CA . ARG A 1 92 ? -1.871 7.412 6.764 1.00 76.88 92 A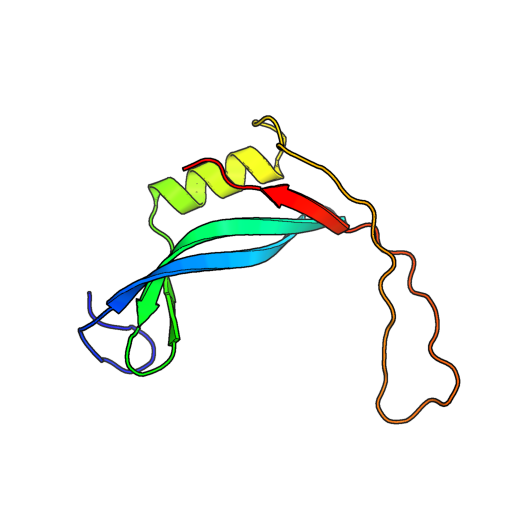RG A CA 1
ATOM 711 C C . ARG A 1 92 ? -0.463 6.860 6.964 1.00 76.88 92 ARG A C 1
ATOM 713 O O . ARG A 1 92 ? 0.066 6.932 8.070 1.00 76.88 92 ARG A O 1
ATOM 720 N N . PHE A 1 93 ? 0.131 6.344 5.892 1.00 75.38 93 PHE A N 1
ATOM 721 C CA . PHE A 1 93 ? 1.511 5.880 5.881 1.00 75.38 93 PHE A CA 1
ATOM 722 C C . PHE A 1 93 ? 2.474 7.076 5.907 1.00 75.38 93 PHE A C 1
ATOM 724 O O . PHE A 1 93 ? 2.347 8.012 5.108 1.00 75.38 93 PHE A O 1
ATOM 731 N N . THR A 1 94 ? 3.431 7.050 6.833 1.00 70.88 94 THR A N 1
ATOM 732 C CA . THR A 1 94 ? 4.524 8.029 6.897 1.00 70.88 94 THR A CA 1
ATOM 733 C C . THR A 1 94 ? 5.688 7.499 6.067 1.00 70.88 94 THR A C 1
ATOM 735 O O . THR A 1 94 ? 6.133 6.371 6.288 1.00 70.88 94 THR A O 1
ATOM 738 N N . ILE A 1 95 ? 6.127 8.287 5.083 1.00 61.50 95 ILE A N 1
ATOM 739 C CA . ILE A 1 95 ? 7.241 7.947 4.184 1.00 61.50 95 ILE A CA 1
ATOM 740 C C . ILE A 1 95 ? 8.558 8.183 4.921 1.00 61.50 95 ILE A C 1
ATOM 742 O O . ILE A 1 95 ? 8.676 9.281 5.511 1.00 61.50 95 ILE A O 1
#

Mean predicted aligned error: 8.39 Å

Radius of gyration: 16.27 Å; Cα contacts (8 Å, |Δi|>4): 172; chains: 1; bounding box: 46×20×36 Å

pLDDT: mean 80.5, std 15.25, range [49.59, 97.5]

Nearest PDB structures (foldseek):
  3ga8-assembly1_A  TM=6.839E-01  e=7.329E-03  Escherichia coli K-12
  3o9x-assembly1_A  TM=7.189E-01  e=1.185E-02  Escherichia coli K-12
  2kz8-assembly1_A  TM=4.552E-01  e=9.699E-02  Escherichia coli K-12
  5yv5-assembly1_A  TM=2.813E-01  e=3.784E+00  Pyrococcus furiosus COM1

Sequence (95 aa):
MKCHVCGHTVAKPELVSEVFNLDGRRVLVERIPALACEHCGEVTLSRETTERVRRLVHGEGQPIKTISMDVFAMTVRDSRAGRIEKQVIAIRFTI

Solvent-accessible surface area (backbone atoms only — not comparable to full-atom values): 5748 Å² total; per-residue (Å²): 105,66,39,90,86,80,62,50,58,56,63,40,84,43,68,43,71,50,78,47,82,53,97,94,37,38,34,35,38,32,54,41,67,30,37,25,27,75,85,82,57,56,72,44,68,49,74,68,50,48,52,52,50,53,36,42,78,72,61,74,46,83,63,80,47,77,48,82,44,81,38,68,56,82,57,101,84,55,99,67,71,50,80,39,93,46,60,32,38,37,28,52,53,82,131

Secondary structure (DSSP, 8-state):
---TTT----EEEEEEEEEEEETTEEEEEEEEEEEEETTT--EE--HHHHHHHHHHHTTSS--S------EE---TT-SS--EE---EEEEEPP-

Foldseek 3Di:
DQPPPPRADDWDWDFDWDWDQDPNAIEIEGGQTWTARPPPRDTDHDPVSVVQVVCVVVPVDDFPDFDFDWDWDDDVPDPDTDIDRGGYTYGYDDD